Protein AF-A0A967GYP2-F1 (afdb_monomer_lite)

Radius of gyration: 12.52 Å; chains: 1; bounding box: 31×23×31 Å

Foldseek 3Di:
DDKDFAQDQDKWKKFWFDPPCLVVQLVQLVVCPPCNQVVLSGHPDPGTPDMDRTDGHRDMDDDDDDDDPDFDWIKMATSDNPGRVPGIDTDGDD

pLDDT: mean 95.45, std 4.75, range [68.94, 98.75]

Sequence (94 aa):
MLTNNDPDGLMHNLAVVKPGTRQEVITAALQLGPTAIEQNFVPDIPAVLAATPQVAPGRRFTLYLTAPTQPGDYPYVCTYPGHGQVMFGTLKVR

Structure (mmCIF, N/CA/C/O backbone):
data_AF-A0A967GYP2-F1
#
_entry.id   AF-A0A967GYP2-F1
#
loop_
_atom_site.group_PDB
_atom_site.id
_atom_site.type_symbol
_atom_site.label_atom_id
_atom_site.label_alt_id
_atom_site.label_comp_id
_atom_site.label_asym_id
_atom_site.label_entity_id
_atom_site.label_seq_id
_atom_site.pdbx_PDB_ins_code
_atom_site.Cartn_x
_atom_site.Cartn_y
_atom_site.Cartn_z
_atom_site.occupancy
_atom_site.B_iso_or_equiv
_atom_site.auth_seq_id
_atom_site.auth_comp_id
_atom_site.auth_asym_id
_atom_site.auth_atom_id
_atom_site.pdbx_PDB_model_num
ATOM 1 N N . MET A 1 1 ? -13.543 1.875 -3.102 1.00 86.19 1 MET A N 1
ATOM 2 C CA . MET A 1 1 ? -12.802 1.840 -4.381 1.00 86.19 1 MET A CA 1
ATOM 3 C C . MET A 1 1 ? -11.629 2.798 -4.282 1.00 86.19 1 MET A C 1
ATOM 5 O O . MET A 1 1 ? -11.829 3.911 -3.812 1.00 86.19 1 MET A O 1
ATOM 9 N N . LEU A 1 2 ? -10.438 2.368 -4.693 1.00 88.81 2 LEU A N 1
ATOM 10 C CA . LEU A 1 2 ? -9.230 3.198 -4.765 1.00 88.81 2 LEU A CA 1
ATOM 11 C C . LEU A 1 2 ? -8.626 3.039 -6.163 1.00 88.81 2 LEU A C 1
ATOM 13 O O . LEU A 1 2 ? -8.500 1.914 -6.643 1.00 88.81 2 LEU A O 1
ATOM 17 N N . THR A 1 3 ? -8.269 4.140 -6.819 1.00 91.94 3 THR A N 1
ATOM 18 C CA . THR A 1 3 ? -7.614 4.099 -8.134 1.00 91.94 3 THR A CA 1
ATOM 19 C C . THR A 1 3 ? -6.137 4.411 -7.960 1.00 91.94 3 THR A C 1
ATOM 21 O O . THR A 1 3 ? -5.793 5.500 -7.511 1.00 91.94 3 THR A O 1
ATOM 24 N N . ASN A 1 4 ? -5.287 3.460 -8.336 1.00 89.25 4 ASN A N 1
ATOM 25 C CA . ASN A 1 4 ? -3.858 3.666 -8.508 1.00 89.25 4 ASN A CA 1
ATOM 26 C C . ASN A 1 4 ? -3.618 4.093 -9.965 1.00 89.25 4 ASN A C 1
ATOM 28 O O . ASN A 1 4 ? -3.977 3.355 -10.884 1.00 89.25 4 ASN A O 1
ATOM 32 N N . ASN A 1 5 ? -3.128 5.309 -10.182 1.00 89.25 5 ASN A N 1
ATOM 33 C CA . ASN A 1 5 ? -2.984 5.918 -11.502 1.00 89.25 5 ASN A CA 1
ATOM 34 C C . ASN A 1 5 ? -1.667 6.679 -11.538 1.00 89.25 5 ASN A C 1
ATOM 36 O O . ASN A 1 5 ? -1.548 7.685 -10.842 1.00 89.25 5 ASN A O 1
ATOM 40 N N . ASP A 1 6 ? -0.745 6.218 -12.377 1.00 87.56 6 ASP A N 1
ATOM 41 C CA . ASP A 1 6 ? 0.611 6.753 -12.471 1.00 87.56 6 ASP A CA 1
ATOM 42 C C . ASP A 1 6 ? 0.782 7.549 -13.763 1.00 87.56 6 ASP A C 1
ATOM 44 O O . ASP A 1 6 ? 1.224 7.003 -14.775 1.00 87.56 6 ASP A O 1
ATOM 48 N N . PRO A 1 7 ? 0.406 8.838 -13.790 1.00 82.38 7 PRO A N 1
ATOM 49 C CA . PRO A 1 7 ? 0.555 9.655 -14.989 1.00 82.38 7 PRO A CA 1
ATOM 50 C C . PRO A 1 7 ? 2.025 9.961 -15.333 1.00 82.38 7 PRO A C 1
ATOM 52 O O . PRO A 1 7 ? 2.325 10.162 -16.507 1.00 82.38 7 PRO A O 1
ATOM 55 N N . ASP A 1 8 ? 2.938 9.934 -14.351 1.00 68.94 8 ASP A N 1
ATOM 56 C CA . ASP A 1 8 ? 4.224 10.649 -14.424 1.00 68.94 8 ASP A CA 1
ATOM 57 C C . ASP A 1 8 ? 5.481 9.756 -14.332 1.00 68.94 8 ASP A C 1
ATOM 59 O O . ASP A 1 8 ? 6.379 9.982 -13.525 1.00 68.94 8 ASP A O 1
ATOM 63 N N . GLY A 1 9 ? 5.602 8.748 -15.198 1.00 75.56 9 GLY A N 1
ATOM 64 C CA . GLY A 1 9 ? 6.907 8.121 -15.494 1.00 75.56 9 GLY A CA 1
ATOM 65 C C . GLY A 1 9 ? 7.503 7.186 -14.429 1.00 75.56 9 GLY A C 1
ATOM 66 O O . GLY A 1 9 ? 8.508 6.534 -14.708 1.00 75.56 9 GLY A O 1
ATOM 67 N N . LEU A 1 10 ? 6.891 7.066 -13.251 1.00 85.12 10 LEU A N 1
ATOM 68 C CA . LEU A 1 10 ? 7.298 6.151 -12.180 1.00 85.12 10 LEU A CA 1
ATOM 69 C C . LEU A 1 10 ? 6.325 4.969 -12.035 1.00 85.12 10 LEU A C 1
ATOM 71 O O . LEU A 1 10 ? 5.214 4.993 -12.558 1.00 85.12 10 LEU A O 1
ATOM 75 N N . MET A 1 11 ? 6.776 3.915 -11.348 1.00 91.06 11 MET A N 1
ATOM 76 C CA . MET A 1 11 ? 5.997 2.701 -11.082 1.00 91.06 11 MET A CA 1
ATOM 77 C C . MET A 1 11 ? 5.488 2.728 -9.640 1.00 91.06 11 MET A C 1
ATOM 79 O O . MET A 1 11 ? 6.298 2.814 -8.710 1.00 91.06 11 MET A O 1
ATOM 83 N N . HIS A 1 12 ? 4.183 2.583 -9.426 1.00 95.94 12 HIS A N 1
ATOM 84 C CA . HIS A 1 12 ? 3.616 2.581 -8.082 1.00 95.94 12 HIS A CA 1
ATOM 85 C C . HIS A 1 12 ? 2.672 1.409 -7.858 1.00 95.94 12 HIS A C 1
ATOM 87 O O . HIS A 1 12 ? 1.984 0.915 -8.746 1.00 95.94 12 HIS A O 1
ATOM 93 N N . ASN A 1 13 ? 2.623 0.956 -6.616 1.00 97.25 13 ASN A N 1
ATOM 94 C CA . ASN A 1 13 ? 1.547 0.110 -6.137 1.00 97.25 13 ASN A CA 1
ATOM 95 C C . ASN A 1 13 ? 0.764 0.877 -5.060 1.00 97.25 13 ASN A C 1
ATOM 97 O O . ASN A 1 13 ? 1.096 2.001 -4.675 1.00 97.25 13 ASN A O 1
ATOM 101 N N . LEU A 1 14 ? -0.293 0.248 -4.570 1.00 98.00 14 LEU A N 1
ATOM 102 C CA . LEU A 1 14 ? -1.090 0.747 -3.462 1.00 98.00 14 LEU A CA 1
ATOM 103 C C . LEU A 1 14 ? -1.521 -0.454 -2.642 1.00 98.00 14 LEU A C 1
ATOM 105 O O . LEU A 1 14 ? -2.248 -1.300 -3.161 1.00 98.00 14 LEU A O 1
ATOM 109 N N . ALA A 1 15 ? -1.105 -0.502 -1.382 1.00 98.50 15 ALA A N 1
ATOM 110 C CA . ALA A 1 15 ? -1.545 -1.475 -0.394 1.00 98.50 15 ALA A CA 1
ATOM 111 C C . ALA A 1 15 ? -2.361 -0.771 0.696 1.00 98.50 15 ALA A C 1
ATOM 113 O O . ALA A 1 15 ? -1.896 0.207 1.277 1.00 98.50 15 ALA A O 1
ATOM 114 N N . VAL A 1 16 ? -3.566 -1.262 0.980 1.00 98.50 16 VAL A N 1
ATOM 115 C CA . VAL A 1 16 ? -4.363 -0.896 2.159 1.00 98.50 16 VAL A CA 1
ATOM 116 C C . VAL A 1 16 ? -3.955 -1.822 3.297 1.00 98.50 16 VAL A C 1
ATOM 118 O O . VAL A 1 16 ? -3.945 -3.042 3.127 1.00 98.50 16 VAL A O 1
ATOM 121 N N . VAL A 1 17 ? -3.616 -1.259 4.453 1.00 98.62 17 VAL A N 1
ATOM 122 C CA . VAL A 1 17 ? -3.022 -1.997 5.574 1.00 98.62 17 VAL A CA 1
ATOM 123 C C . VAL A 1 17 ? -3.784 -1.759 6.876 1.00 98.62 17 VAL A C 1
ATOM 125 O O . VAL A 1 17 ? -4.586 -0.828 6.991 1.00 98.62 17 VAL A O 1
ATOM 128 N N . LYS A 1 18 ? -3.549 -2.622 7.866 1.00 98.38 18 LYS A N 1
ATOM 129 C CA . LYS A 1 18 ? -4.141 -2.498 9.203 1.00 98.38 18 LYS A CA 1
ATOM 130 C C . LYS A 1 18 ? -3.702 -1.199 9.912 1.00 98.38 18 LYS A C 1
ATOM 132 O O . LYS A 1 18 ? -2.627 -0.659 9.633 1.00 98.38 18 LYS A O 1
ATOM 137 N N . PRO A 1 19 ? -4.511 -0.677 10.853 1.00 98.38 19 PRO A N 1
ATOM 138 C CA . PRO A 1 19 ? -4.131 0.488 11.644 1.00 98.38 19 PRO A CA 1
ATOM 139 C C . PRO A 1 19 ? -2.811 0.252 12.388 1.00 98.38 19 PRO A C 1
ATOM 141 O O . PRO A 1 19 ? -2.601 -0.805 12.975 1.00 98.38 19 PRO A O 1
ATOM 144 N N . GLY A 1 20 ? -1.913 1.239 12.354 1.00 97.94 20 GLY A N 1
ATOM 145 C CA . GLY A 1 20 ? -0.617 1.182 13.043 1.00 97.94 20 GLY A CA 1
ATOM 146 C C . GLY A 1 20 ? 0.473 0.334 12.370 1.00 97.94 20 GLY A C 1
ATOM 147 O O . GLY A 1 20 ? 1.625 0.427 12.779 1.00 9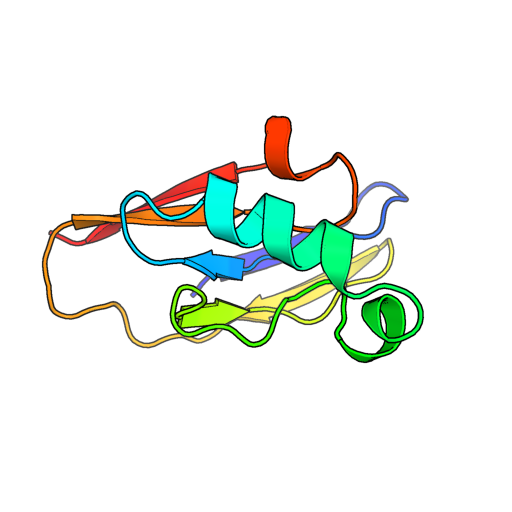7.94 20 GLY A O 1
ATOM 148 N N . THR A 1 21 ? 0.176 -0.424 11.308 1.00 98.56 21 THR A N 1
ATOM 149 C CA . THR A 1 21 ? 1.136 -1.384 10.719 1.00 98.56 21 THR A CA 1
ATOM 150 C C . THR A 1 21 ? 1.859 -0.871 9.470 1.00 98.56 21 THR A C 1
ATOM 152 O O . THR A 1 21 ? 2.578 -1.621 8.815 1.00 98.56 21 THR A O 1
ATOM 155 N N . ARG A 1 22 ? 1.713 0.412 9.101 1.00 98.56 22 ARG A N 1
ATOM 156 C CA . ARG A 1 22 ? 2.325 0.962 7.872 1.00 98.56 22 ARG A CA 1
ATOM 157 C C . ARG A 1 22 ? 3.835 0.715 7.812 1.00 98.56 22 ARG A C 1
ATOM 159 O O . ARG A 1 22 ? 4.341 0.288 6.781 1.00 98.56 22 ARG A O 1
ATOM 166 N N . GLN A 1 23 ? 4.552 0.994 8.901 1.00 98.38 23 GLN A N 1
ATOM 167 C CA . GLN A 1 23 ? 6.009 0.850 8.917 1.00 98.38 23 GLN A CA 1
ATOM 168 C C . GLN A 1 23 ? 6.446 -0.619 8.862 1.00 98.38 23 GLN A C 1
ATOM 170 O O . GLN A 1 23 ? 7.422 -0.925 8.187 1.00 98.38 23 GLN A O 1
ATOM 175 N N . GLU A 1 24 ? 5.705 -1.520 9.512 1.00 98.56 24 GLU A N 1
ATOM 176 C CA . GLU A 1 24 ? 5.909 -2.971 9.412 1.00 98.56 24 GLU A CA 1
ATOM 177 C C . GLU A 1 24 ? 5.806 -3.434 7.954 1.00 98.56 24 GLU A C 1
ATOM 179 O O . GLU A 1 24 ? 6.716 -4.091 7.455 1.00 98.56 24 GLU A O 1
ATOM 184 N N . VAL A 1 25 ? 4.756 -3.011 7.241 1.00 98.75 25 VAL A N 1
ATOM 185 C CA . VAL A 1 25 ? 4.540 -3.370 5.831 1.00 98.75 25 VAL A CA 1
ATOM 186 C C . VAL A 1 25 ? 5.639 -2.805 4.927 1.00 98.75 25 VAL A C 1
ATOM 188 O O . VAL A 1 25 ? 6.130 -3.520 4.058 1.00 98.75 25 VAL A O 1
ATOM 191 N N . ILE A 1 26 ? 6.077 -1.557 5.136 1.00 98.50 26 ILE A N 1
ATOM 192 C CA . ILE A 1 26 ? 7.198 -0.977 4.374 1.00 98.50 26 ILE A CA 1
ATOM 193 C C . ILE A 1 26 ? 8.484 -1.780 4.610 1.00 98.50 26 ILE A C 1
ATOM 195 O O . ILE A 1 26 ? 9.187 -2.107 3.658 1.00 98.50 26 ILE A O 1
ATOM 199 N N . THR A 1 27 ? 8.793 -2.113 5.865 1.00 98.31 27 THR A N 1
ATOM 200 C CA . THR A 1 27 ? 9.991 -2.891 6.204 1.00 98.31 27 THR A CA 1
ATOM 201 C C . THR A 1 27 ? 9.933 -4.294 5.598 1.00 98.31 27 THR A C 1
ATOM 203 O O . THR A 1 27 ? 10.919 -4.738 5.016 1.00 98.31 27 THR A O 1
ATOM 206 N N . ALA A 1 28 ? 8.782 -4.968 5.667 1.00 98.44 28 ALA A N 1
ATOM 207 C CA . ALA A 1 28 ? 8.592 -6.289 5.073 1.00 98.44 28 ALA A CA 1
ATOM 208 C C . ALA A 1 28 ? 8.724 -6.260 3.540 1.00 98.44 28 ALA A C 1
ATOM 210 O O . ALA A 1 28 ? 9.336 -7.153 2.960 1.00 98.44 28 ALA A O 1
ATOM 211 N N . ALA A 1 29 ? 8.229 -5.208 2.877 1.00 98.31 29 ALA A N 1
ATOM 212 C CA . ALA A 1 29 ? 8.379 -5.035 1.431 1.00 98.31 29 ALA A CA 1
ATOM 213 C C . ALA A 1 29 ? 9.853 -4.938 0.997 1.00 98.31 29 ALA A C 1
ATOM 215 O O . ALA A 1 29 ? 10.241 -5.503 -0.024 1.00 98.31 29 ALA A O 1
ATOM 216 N N . LEU A 1 30 ? 10.697 -4.274 1.797 1.00 97.06 30 LEU A N 1
ATOM 217 C CA . LEU A 1 30 ? 12.143 -4.190 1.549 1.00 97.06 30 LEU A CA 1
ATOM 218 C C . LEU A 1 30 ? 12.862 -5.538 1.730 1.00 97.06 30 LEU A C 1
ATOM 220 O O . LEU A 1 30 ? 13.957 -5.721 1.205 1.00 97.06 30 LEU A O 1
ATOM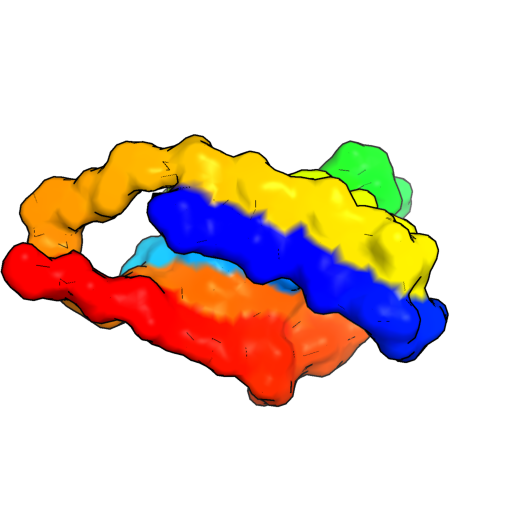 224 N N . GLN A 1 31 ? 12.257 -6.478 2.459 1.00 97.69 31 GLN A N 1
ATOM 225 C CA . GLN A 1 31 ? 12.823 -7.794 2.761 1.00 97.69 31 GLN A CA 1
ATOM 226 C C . GLN A 1 31 ? 12.411 -8.885 1.761 1.00 97.69 31 GLN A C 1
ATOM 228 O O . GLN A 1 31 ? 12.902 -10.005 1.870 1.00 97.69 31 GLN A O 1
ATOM 233 N N . LEU A 1 32 ? 11.568 -8.574 0.766 1.00 97.31 32 LEU A N 1
ATOM 234 C CA . LEU A 1 32 ? 11.131 -9.543 -0.254 1.00 97.31 32 LEU A CA 1
ATOM 235 C C . LEU A 1 32 ? 12.297 -10.081 -1.102 1.00 97.31 32 LEU A C 1
ATOM 237 O O . LEU A 1 32 ? 12.239 -11.194 -1.616 1.00 97.31 32 LEU A O 1
ATOM 241 N N . GLY A 1 33 ? 13.378 -9.309 -1.244 1.00 95.00 33 GLY A N 1
ATOM 242 C CA . GLY A 1 33 ? 14.569 -9.758 -1.961 1.00 95.00 33 GLY A CA 1
ATOM 243 C C . GLY A 1 33 ? 14.268 -10.113 -3.430 1.00 95.00 33 GLY A C 1
ATOM 244 O O . GLY A 1 33 ? 13.581 -9.344 -4.106 1.00 95.00 33 GLY A O 1
ATOM 245 N N . PRO A 1 34 ? 14.774 -11.246 -3.956 1.00 95.88 34 PRO A N 1
ATOM 246 C CA . PRO A 1 34 ? 14.637 -11.600 -5.373 1.00 95.88 34 PRO A CA 1
ATOM 247 C C . PRO A 1 34 ? 13.193 -11.736 -5.880 1.00 95.88 34 PRO A C 1
ATOM 249 O O . PRO A 1 34 ? 12.954 -11.532 -7.066 1.00 95.88 34 PRO A O 1
ATOM 252 N N . THR A 1 35 ? 12.227 -12.043 -5.008 1.00 95.44 35 THR A N 1
ATOM 253 C CA . THR A 1 35 ? 10.817 -12.246 -5.391 1.00 95.44 35 THR A CA 1
ATOM 254 C C . THR A 1 35 ? 10.015 -10.946 -5.449 1.00 95.44 35 THR A C 1
ATOM 256 O O . THR A 1 35 ? 8.845 -10.959 -5.831 1.00 95.44 35 THR A O 1
ATOM 259 N N . ALA A 1 36 ? 10.620 -9.804 -5.098 1.00 96.88 36 ALA A N 1
ATOM 260 C CA . ALA A 1 36 ? 9.912 -8.535 -4.956 1.00 96.88 36 ALA A CA 1
ATOM 261 C C . ALA A 1 36 ? 9.152 -8.120 -6.226 1.00 96.88 36 ALA A C 1
ATOM 263 O O . ALA A 1 36 ? 8.017 -7.659 -6.131 1.00 96.88 36 ALA A O 1
ATOM 264 N N . ILE A 1 37 ? 9.741 -8.320 -7.410 1.00 95.19 37 ILE A N 1
ATOM 265 C CA . ILE A 1 37 ? 9.111 -7.960 -8.691 1.00 95.19 37 ILE A CA 1
ATOM 266 C C . ILE A 1 37 ? 7.862 -8.814 -8.943 1.00 95.19 37 ILE A C 1
ATOM 268 O O . ILE A 1 37 ? 6.801 -8.272 -9.246 1.00 95.19 37 ILE A O 1
ATOM 272 N N . GLU A 1 38 ? 7.962 -10.133 -8.761 1.00 96.62 38 GLU A N 1
ATOM 273 C CA . GLU A 1 38 ? 6.841 -11.072 -8.934 1.00 96.62 38 GLU A CA 1
ATOM 274 C C . GLU A 1 38 ? 5.704 -10.779 -7.946 1.00 96.62 38 GLU A C 1
ATOM 276 O O . GLU A 1 38 ? 4.523 -10.877 -8.281 1.00 96.62 38 GLU A O 1
ATOM 281 N N . GLN A 1 39 ? 6.058 -10.332 -6.741 1.00 97.69 39 GLN A N 1
ATOM 282 C CA . GLN A 1 39 ? 5.117 -9.934 -5.696 1.00 97.69 39 GLN A CA 1
ATOM 283 C C . GLN A 1 39 ? 4.638 -8.484 -5.823 1.00 97.69 39 GLN A C 1
ATOM 285 O O . GLN A 1 39 ? 3.936 -7.994 -4.940 1.00 97.69 39 GLN A O 1
ATOM 290 N N . ASN A 1 40 ? 4.985 -7.771 -6.901 1.00 97.75 40 ASN A N 1
ATOM 291 C CA . ASN A 1 40 ? 4.621 -6.365 -7.099 1.00 97.75 40 ASN A CA 1
ATOM 292 C C . ASN A 1 40 ? 5.067 -5.450 -5.943 1.00 97.75 40 ASN A C 1
ATOM 294 O O . ASN A 1 40 ? 4.431 -4.431 -5.678 1.00 97.75 40 ASN A O 1
ATOM 298 N N . PHE A 1 41 ? 6.135 -5.823 -5.235 1.00 97.88 41 PHE A N 1
ATOM 299 C CA . PHE A 1 41 ? 6.627 -5.196 -4.007 1.00 97.88 41 PHE A CA 1
ATOM 300 C C . PHE A 1 41 ? 5.619 -5.199 -2.845 1.00 97.88 41 PHE A C 1
ATOM 302 O O . PHE A 1 41 ? 5.777 -4.435 -1.894 1.00 97.88 41 PHE A O 1
ATOM 309 N N . VAL A 1 42 ? 4.583 -6.039 -2.889 1.00 98.38 42 VAL A N 1
ATOM 310 C CA . VAL A 1 42 ? 3.597 -6.197 -1.813 1.00 98.38 42 VAL A CA 1
ATOM 311 C C . VAL A 1 42 ? 3.970 -7.429 -0.977 1.00 98.38 42 VAL A C 1
ATOM 313 O O . VAL A 1 42 ? 3.946 -8.539 -1.505 1.00 98.38 42 VAL A O 1
ATOM 316 N N . PRO A 1 43 ? 4.321 -7.277 0.314 1.00 98.31 43 PRO A N 1
ATOM 317 C CA . PRO A 1 43 ? 4.650 -8.418 1.159 1.00 98.31 43 PRO A CA 1
ATOM 318 C C . PRO A 1 43 ? 3.392 -9.217 1.511 1.00 98.31 43 PRO A C 1
ATOM 320 O O . PRO A 1 43 ? 2.353 -8.641 1.838 1.00 98.31 43 PRO A O 1
ATOM 323 N N . ASP A 1 44 ? 3.506 -10.543 1.498 1.00 97.44 44 ASP A N 1
ATOM 324 C CA . ASP A 1 44 ? 2.433 -11.445 1.921 1.00 97.44 44 ASP A CA 1
ATOM 325 C C . ASP A 1 44 ? 2.451 -11.614 3.446 1.00 97.44 44 ASP A C 1
ATOM 327 O O . ASP A 1 44 ? 3.059 -12.535 3.993 1.00 97.44 44 ASP A O 1
ATOM 331 N N . ILE A 1 45 ? 1.855 -10.648 4.149 1.00 98.38 45 ILE A N 1
ATOM 332 C CA . ILE A 1 45 ? 1.744 -10.647 5.611 1.00 98.38 45 ILE A CA 1
ATOM 333 C C . ILE A 1 45 ? 0.334 -10.242 6.060 1.00 98.38 45 ILE A C 1
ATOM 335 O O . ILE A 1 45 ? -0.319 -9.439 5.388 1.00 98.38 45 ILE A O 1
ATOM 339 N N . PRO A 1 46 ? -0.129 -10.682 7.249 1.00 98.38 46 PRO A N 1
ATOM 340 C CA . PRO A 1 46 ? -1.484 -10.393 7.732 1.00 98.38 46 PRO A CA 1
ATOM 341 C C . PRO A 1 46 ? -1.819 -8.906 7.900 1.00 98.38 46 PRO A C 1
ATOM 343 O O . PRO A 1 46 ? -2.980 -8.564 8.135 1.00 98.38 46 PRO A O 1
ATOM 346 N N . ALA A 1 47 ? -0.819 -8.025 7.886 1.00 98.44 47 ALA A N 1
ATOM 347 C CA . ALA A 1 47 ? -0.990 -6.581 7.968 1.00 98.44 47 ALA A CA 1
ATOM 348 C C . ALA A 1 47 ? -1.533 -5.957 6.669 1.00 98.44 47 ALA A C 1
ATOM 350 O O . ALA A 1 47 ? -2.120 -4.876 6.732 1.00 98.44 47 ALA A O 1
ATOM 351 N N . VAL A 1 48 ? -1.371 -6.617 5.517 1.00 98.50 48 VAL A N 1
ATOM 352 C CA . VAL A 1 48 ? -1.908 -6.166 4.225 1.00 98.50 48 VAL A CA 1
ATOM 353 C C . VAL A 1 48 ? -3.341 -6.674 4.071 1.00 98.50 48 VAL A C 1
ATOM 355 O O . VAL A 1 48 ? -3.603 -7.867 4.168 1.00 98.50 48 VAL A O 1
ATOM 358 N N . LEU A 1 49 ? -4.287 -5.760 3.853 1.00 98.00 49 LEU A N 1
ATOM 359 C CA . LEU A 1 49 ? -5.712 -6.082 3.710 1.00 98.00 49 LEU A CA 1
ATOM 360 C C . LEU A 1 49 ? -6.120 -6.253 2.246 1.00 98.00 49 LEU A C 1
ATOM 362 O O . LEU A 1 49 ? -6.964 -7.083 1.925 1.00 98.00 49 LEU A O 1
ATOM 366 N N . ALA A 1 50 ? -5.550 -5.430 1.369 1.00 98.06 50 ALA A N 1
ATOM 367 C CA . ALA A 1 50 ? -5.771 -5.467 -0.068 1.00 98.06 50 ALA A CA 1
ATOM 368 C C . ALA A 1 50 ? -4.661 -4.679 -0.766 1.00 98.06 50 ALA A C 1
ATOM 370 O O . ALA A 1 50 ? -4.129 -3.728 -0.192 1.00 98.06 50 ALA A O 1
ATOM 371 N N . ALA A 1 51 ? -4.343 -5.017 -2.012 1.00 98.31 51 ALA A N 1
ATOM 372 C CA . ALA A 1 51 ? -3.373 -4.261 -2.788 1.00 98.31 51 ALA A CA 1
ATOM 373 C C . ALA A 1 51 ? -3.691 -4.262 -4.282 1.00 98.31 51 ALA A C 1
ATOM 375 O O . ALA A 1 51 ? -4.398 -5.128 -4.795 1.00 98.31 51 ALA A O 1
ATOM 376 N N . THR A 1 52 ? -3.152 -3.268 -4.975 1.00 98.06 52 THR A N 1
ATOM 377 C CA . THR A 1 52 ? -3.030 -3.271 -6.435 1.00 98.06 52 THR A CA 1
ATOM 378 C C . THR A 1 52 ? -1.725 -3.951 -6.846 1.00 98.06 52 THR A C 1
ATOM 380 O O . THR A 1 52 ? -0.768 -3.930 -6.065 1.00 98.06 52 THR A O 1
ATOM 383 N N . PRO A 1 53 ? -1.643 -4.516 -8.066 1.00 96.62 53 PRO A N 1
ATOM 384 C CA . PRO A 1 53 ? -0.345 -4.779 -8.672 1.00 96.62 53 PRO A CA 1
ATOM 385 C C . PRO A 1 53 ? 0.429 -3.465 -8.845 1.00 96.62 53 PRO A C 1
ATOM 387 O O . PRO A 1 53 ? -0.150 -2.374 -8.811 1.00 96.62 53 PRO A O 1
ATOM 390 N N . GLN A 1 54 ? 1.734 -3.571 -9.078 1.00 95.88 54 GLN A N 1
ATOM 391 C CA . GLN A 1 54 ? 2.517 -2.424 -9.498 1.00 95.88 54 GLN A CA 1
ATOM 392 C C . GLN A 1 54 ? 2.039 -2.013 -10.891 1.00 95.88 54 GLN A C 1
ATOM 394 O O . GLN A 1 54 ? 2.008 -2.823 -11.819 1.00 95.88 54 GLN A O 1
ATOM 399 N N . VAL A 1 55 ? 1.623 -0.761 -11.035 1.00 94.81 55 VAL A N 1
ATOM 400 C CA . VAL A 1 55 ? 1.214 -0.200 -12.320 1.00 94.81 55 VAL A CA 1
ATOM 401 C C . VAL A 1 55 ? 2.382 0.518 -12.970 1.00 94.81 55 VAL A C 1
ATOM 403 O O . VAL A 1 55 ? 3.224 1.125 -12.314 1.00 94.81 55 VAL A O 1
ATOM 406 N N . ALA A 1 5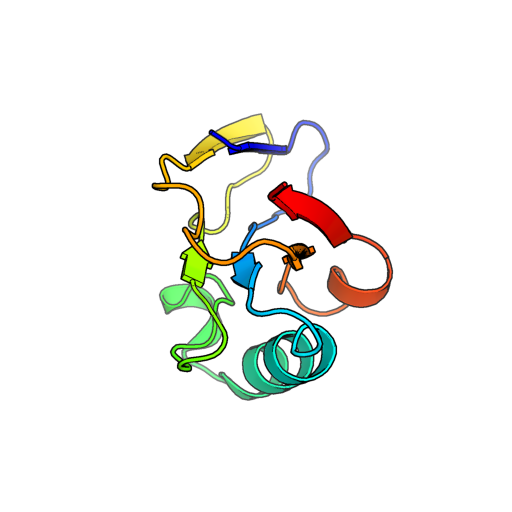6 ? 2.445 0.376 -14.292 1.00 91.12 56 ALA A N 1
ATOM 407 C CA . ALA A 1 56 ? 3.436 1.047 -15.108 1.00 91.12 56 ALA A CA 1
ATOM 408 C C . ALA A 1 56 ? 3.036 2.495 -15.424 1.00 91.12 56 ALA A C 1
ATOM 410 O O . ALA A 1 56 ? 1.843 2.810 -15.399 1.00 91.12 56 ALA A O 1
ATOM 411 N N . PRO A 1 57 ? 3.996 3.355 -15.804 1.00 92.12 57 PRO A N 1
ATOM 412 C CA . PRO A 1 57 ? 3.711 4.711 -16.252 1.00 92.12 57 PRO A CA 1
ATOM 413 C C . PRO A 1 57 ? 2.608 4.775 -17.312 1.00 92.12 57 PRO A C 1
ATOM 415 O O . PRO A 1 57 ? 2.558 3.972 -18.247 1.00 92.12 57 PRO A O 1
ATOM 418 N N . GLY A 1 58 ? 1.701 5.736 -17.163 1.00 91.12 58 GLY A N 1
ATOM 419 C CA . GLY A 1 58 ? 0.530 5.925 -18.019 1.00 91.12 58 GLY A CA 1
ATOM 420 C C . GLY A 1 58 ? -0.556 4.858 -17.847 1.00 91.12 58 GLY A C 1
ATOM 421 O O . GLY A 1 58 ? -1.554 4.871 -18.576 1.00 91.12 58 GLY A O 1
ATOM 422 N N . ARG A 1 59 ? -0.392 3.914 -16.912 1.00 92.25 59 ARG A N 1
ATOM 423 C CA . ARG A 1 59 ? -1.376 2.869 -16.613 1.00 92.25 59 ARG A CA 1
ATOM 424 C C . ARG A 1 59 ? -2.109 3.178 -15.316 1.00 92.25 59 ARG A C 1
ATOM 426 O O . ARG A 1 59 ? -1.677 3.959 -14.473 1.00 92.25 59 ARG A O 1
ATOM 433 N N . ARG A 1 60 ? -3.265 2.535 -15.182 1.00 94.50 60 ARG A N 1
ATOM 434 C CA . ARG A 1 60 ? -4.097 2.611 -13.988 1.00 94.50 60 ARG A CA 1
ATOM 435 C C . ARG A 1 60 ? -4.621 1.242 -13.607 1.00 94.50 60 ARG A C 1
ATOM 437 O O . ARG A 1 60 ? -4.842 0.396 -14.474 1.00 94.50 60 ARG A O 1
ATOM 444 N N . PHE A 1 61 ? -4.897 1.080 -12.324 1.00 95.88 61 PHE A N 1
ATOM 445 C CA . PHE A 1 61 ? -5.602 -0.061 -11.774 1.00 95.88 61 PHE A CA 1
ATOM 446 C C . PHE A 1 61 ? -6.587 0.415 -10.707 1.00 95.88 61 PHE A C 1
ATOM 448 O O . PHE A 1 61 ? -6.279 1.291 -9.899 1.00 95.88 61 PHE A O 1
ATOM 455 N N . THR A 1 62 ? -7.781 -0.171 -10.690 1.00 96.56 62 THR A N 1
ATOM 456 C CA . THR A 1 62 ? -8.801 0.136 -9.685 1.00 96.56 62 THR A CA 1
ATOM 457 C C . THR A 1 62 ? -8.934 -1.030 -8.718 1.00 96.56 62 THR A C 1
ATOM 459 O O . THR A 1 62 ? -9.348 -2.122 -9.099 1.00 96.56 62 THR A O 1
ATOM 462 N N . LEU A 1 63 ? -8.606 -0.779 -7.451 1.00 96.50 63 LEU A N 1
ATOM 463 C CA . LEU A 1 63 ? -8.825 -1.712 -6.357 1.00 96.50 63 LEU A CA 1
ATOM 464 C C . LEU A 1 63 ? -10.272 -1.625 -5.872 1.00 96.50 63 LEU A C 1
ATOM 466 O O . LEU A 1 63 ? -10.722 -0.595 -5.346 1.00 96.50 63 LEU A O 1
ATOM 470 N N . TYR A 1 64 ? -10.976 -2.743 -5.993 1.00 95.38 64 TYR A N 1
ATOM 471 C CA . TYR A 1 64 ? -12.252 -2.969 -5.333 1.00 95.38 64 TYR A CA 1
ATOM 472 C C . TYR A 1 64 ? -11.990 -3.745 -4.046 1.00 95.38 64 TYR A C 1
ATOM 474 O O . TYR A 1 64 ? -11.490 -4.864 -4.080 1.00 95.38 64 TYR A O 1
ATOM 482 N N . LEU A 1 65 ? -12.307 -3.126 -2.912 1.00 93.12 65 LEU A N 1
ATOM 483 C CA . LEU A 1 65 ? -12.242 -3.751 -1.598 1.00 93.12 65 LEU A CA 1
ATOM 484 C C . LEU A 1 65 ? -13.551 -3.504 -0.858 1.00 93.12 65 LEU A C 1
ATOM 486 O O . LEU A 1 65 ? -14.139 -2.422 -0.975 1.00 93.12 65 LEU A O 1
ATOM 490 N N . THR A 1 66 ? -13.966 -4.487 -0.069 1.00 94.50 66 THR A N 1
ATOM 491 C CA . THR A 1 66 ? -14.964 -4.276 0.977 1.00 94.50 66 THR A CA 1
ATOM 492 C C . THR A 1 66 ? -14.305 -3.464 2.083 1.00 94.50 66 THR A C 1
ATOM 494 O O . THR A 1 66 ? -13.216 -3.812 2.542 1.00 94.50 66 THR A O 1
ATOM 497 N N . ALA A 1 67 ? -14.930 -2.357 2.484 1.00 92.19 67 ALA A N 1
ATOM 498 C CA . ALA A 1 67 ? -14.412 -1.563 3.590 1.00 92.19 67 ALA A CA 1
ATOM 499 C C . ALA A 1 67 ? -14.357 -2.423 4.868 1.00 92.19 67 ALA A C 1
ATOM 501 O O . ALA A 1 67 ? -15.287 -3.202 5.104 1.00 92.19 67 ALA A O 1
ATOM 502 N N . PRO A 1 68 ? -13.300 -2.298 5.692 1.00 93.94 68 PRO A N 1
ATOM 503 C CA . PRO A 1 68 ? -13.269 -2.928 7.005 1.00 93.94 68 PRO A CA 1
ATOM 504 C C . PRO A 1 68 ? -14.523 -2.582 7.814 1.00 93.94 68 PRO A C 1
ATOM 506 O O . PRO A 1 68 ? -15.019 -1.463 7.742 1.00 93.94 68 PRO A O 1
ATOM 509 N N . THR A 1 69 ? -15.034 -3.534 8.592 1.00 95.19 69 THR A N 1
ATOM 510 C CA . THR A 1 69 ? -16.223 -3.320 9.436 1.00 95.19 69 THR A CA 1
ATOM 511 C C . THR A 1 69 ? -15.892 -2.624 10.751 1.00 95.19 69 THR A C 1
ATOM 513 O O . THR A 1 69 ? -16.752 -1.980 11.342 1.00 95.19 69 THR A O 1
ATOM 516 N N . GLN A 1 70 ? -14.649 -2.748 11.218 1.00 97.00 70 GLN A N 1
ATOM 517 C CA . GLN A 1 70 ? -14.175 -2.075 12.417 1.00 97.00 70 GLN A CA 1
ATOM 518 C C . GLN A 1 70 ? -13.821 -0.616 12.085 1.00 97.00 70 GLN A C 1
ATOM 520 O O . GLN A 1 70 ? -12.935 -0.399 11.248 1.00 97.00 70 GLN A O 1
ATOM 525 N N . PRO A 1 71 ? -14.441 0.377 12.752 1.00 97.50 71 PRO A N 1
ATOM 526 C CA . PRO A 1 71 ? -14.058 1.776 12.609 1.00 97.50 71 PRO A CA 1
ATOM 527 C C . PRO A 1 71 ? -12.584 1.993 12.947 1.00 97.50 71 PRO A C 1
ATOM 529 O O . PRO A 1 71 ? -12.050 1.396 13.885 1.00 97.50 71 PRO A O 1
ATOM 532 N N . GLY A 1 72 ? -11.922 2.858 12.187 1.00 97.56 72 GLY A N 1
ATOM 533 C CA . GLY A 1 72 ? -10.503 3.120 12.365 1.00 97.56 72 GLY A CA 1
ATOM 534 C C . GLY A 1 72 ? -9.860 3.844 11.192 1.00 97.56 72 GLY A C 1
ATOM 535 O O . GLY A 1 72 ? -10.466 4.069 10.141 1.00 97.56 72 GLY A O 1
ATOM 536 N N . ASP A 1 73 ? -8.597 4.194 11.399 1.00 98.19 73 ASP A N 1
ATOM 537 C CA . ASP A 1 73 ? -7.749 4.850 10.416 1.00 98.19 73 ASP A CA 1
ATOM 538 C C . ASP A 1 73 ? -6.844 3.788 9.772 1.00 98.19 73 ASP A C 1
ATOM 540 O O . ASP A 1 73 ? -5.863 3.340 10.367 1.00 98.19 73 ASP A O 1
ATOM 544 N N . TYR A 1 74 ? -7.203 3.364 8.560 1.00 98.38 74 TYR A N 1
ATOM 545 C CA . TYR A 1 74 ? -6.504 2.333 7.794 1.00 98.38 74 TYR A CA 1
ATOM 546 C C . TYR A 1 74 ? -5.557 2.998 6.797 1.00 98.38 74 TYR A C 1
ATOM 548 O O . TYR A 1 74 ? -6.026 3.659 5.865 1.00 98.38 74 TYR A O 1
ATOM 556 N N . PRO A 1 75 ? -4.232 2.878 6.956 1.00 98.31 75 PRO A N 1
ATOM 557 C CA . PRO A 1 75 ? -3.314 3.475 6.005 1.00 98.31 75 PRO A CA 1
ATOM 558 C C . PRO A 1 75 ? -3.438 2.802 4.635 1.00 98.31 75 PRO A C 1
ATOM 560 O O . PRO A 1 75 ? -3.625 1.591 4.535 1.00 98.31 75 PRO A O 1
ATOM 563 N N . TYR A 1 76 ? -3.281 3.582 3.574 1.00 98.31 76 TYR A N 1
ATOM 564 C CA . TYR A 1 76 ? -2.886 3.063 2.270 1.00 98.31 76 TYR A CA 1
ATOM 565 C C . TYR A 1 76 ? -1.505 3.613 1.916 1.00 98.31 76 TYR A C 1
ATOM 567 O O . TYR A 1 76 ? -1.186 4.754 2.251 1.00 98.31 76 TYR A O 1
ATOM 575 N N . VAL A 1 77 ? -0.661 2.798 1.292 1.00 98.62 77 VAL A N 1
ATOM 576 C CA . VAL A 1 77 ? 0.763 3.101 1.107 1.00 98.62 77 VAL A CA 1
ATOM 577 C C . VAL A 1 77 ? 1.300 2.474 -0.176 1.00 98.62 77 VAL A C 1
ATOM 579 O O . VAL A 1 77 ? 0.907 1.364 -0.534 1.00 98.62 77 VAL A O 1
ATOM 582 N N . CYS A 1 78 ? 2.203 3.179 -0.857 1.00 98.19 78 CYS A N 1
ATOM 583 C CA . CYS A 1 78 ? 3.047 2.586 -1.890 1.00 98.19 78 CYS A CA 1
ATOM 584 C C . CYS A 1 78 ? 4.237 1.888 -1.221 1.00 98.19 78 CYS A C 1
ATOM 586 O O . CYS A 1 78 ? 4.974 2.508 -0.457 1.00 98.19 78 CYS A O 1
ATOM 588 N N . THR A 1 79 ? 4.433 0.603 -1.490 1.00 98.25 79 THR A N 1
ATOM 589 C CA . THR A 1 79 ? 5.499 -0.214 -0.890 1.00 98.25 79 THR A CA 1
ATOM 590 C C . THR A 1 79 ? 6.703 -0.401 -1.809 1.00 98.25 79 THR A C 1
ATOM 592 O O . THR A 1 79 ? 7.658 -1.077 -1.428 1.00 98.25 79 THR A O 1
ATOM 595 N N . TYR A 1 80 ? 6.704 0.227 -2.992 1.00 96.38 80 TYR A N 1
ATOM 596 C CA . TYR A 1 80 ? 7.904 0.293 -3.824 1.00 96.38 80 TYR A CA 1
ATOM 597 C C . TYR A 1 80 ? 9.060 0.947 -3.039 1.00 96.38 80 TYR A C 1
ATOM 599 O O . TYR A 1 80 ? 8.813 1.925 -2.317 1.00 96.38 80 TYR A O 1
ATOM 607 N N . PRO A 1 81 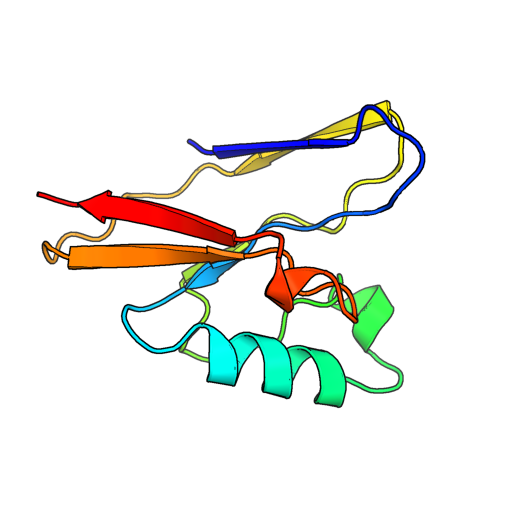? 10.303 0.431 -3.128 1.00 95.75 81 PRO A N 1
ATOM 608 C CA . PRO A 1 81 ? 11.400 0.859 -2.266 1.00 95.75 81 PRO A CA 1
ATOM 609 C C . PRO A 1 81 ? 11.572 2.383 -2.215 1.00 95.75 81 PRO A C 1
ATOM 611 O O . PRO A 1 81 ? 11.699 3.053 -3.235 1.00 95.75 81 PRO A O 1
ATOM 614 N N . GLY A 1 82 ? 11.543 2.938 -1.000 1.00 94.88 82 GLY A N 1
ATOM 615 C CA . GLY A 1 82 ? 11.662 4.378 -0.736 1.00 94.88 82 GLY A CA 1
ATOM 616 C C . GLY A 1 82 ? 10.357 5.181 -0.833 1.00 94.88 82 GLY A C 1
ATOM 617 O O . GLY A 1 82 ? 10.217 6.178 -0.128 1.00 94.88 82 GLY A O 1
ATOM 618 N N . HIS A 1 83 ? 9.363 4.741 -1.612 1.00 96.12 83 HIS A N 1
ATOM 619 C CA . HIS A 1 83 ? 8.148 5.531 -1.864 1.00 96.12 83 HIS A CA 1
ATOM 620 C C . HIS A 1 83 ? 7.273 5.671 -0.611 1.00 96.12 83 HIS A C 1
ATOM 622 O O . HIS A 1 83 ? 6.793 6.763 -0.302 1.00 96.12 83 HIS A O 1
ATOM 628 N N . GLY A 1 84 ? 7.110 4.593 0.162 1.00 96.81 84 GLY A N 1
ATOM 629 C CA . GLY A 1 84 ? 6.195 4.542 1.311 1.00 96.81 84 GLY A CA 1
ATOM 630 C C . GLY A 1 84 ? 6.512 5.495 2.468 1.00 96.81 84 GLY A C 1
ATOM 631 O O . GLY A 1 84 ? 5.685 5.659 3.363 1.00 96.81 84 GLY A O 1
ATOM 632 N N . GLN A 1 85 ? 7.678 6.148 2.450 1.00 95.50 85 GLN A N 1
ATOM 633 C CA . GLN A 1 85 ? 8.046 7.173 3.433 1.00 95.50 85 GLN A CA 1
ATOM 634 C C . GLN A 1 85 ? 7.285 8.487 3.235 1.00 95.50 85 GLN A C 1
ATOM 636 O O . GLN A 1 85 ? 7.036 9.203 4.202 1.00 95.50 85 GLN A O 1
ATOM 641 N N . VAL A 1 86 ? 6.890 8.791 1.997 1.00 96.44 86 VAL A N 1
ATOM 642 C CA . VAL A 1 86 ? 6.185 10.033 1.638 1.00 96.44 86 VAL A CA 1
ATOM 643 C C . VAL A 1 86 ? 4.861 9.774 0.922 1.00 96.44 86 VAL A C 1
ATOM 645 O O . VAL A 1 86 ? 3.970 10.616 0.955 1.00 96.44 86 VAL A O 1
ATOM 648 N N . MET A 1 87 ? 4.704 8.603 0.304 1.00 96.81 87 MET A N 1
ATOM 649 C CA . MET A 1 87 ? 3.548 8.250 -0.513 1.00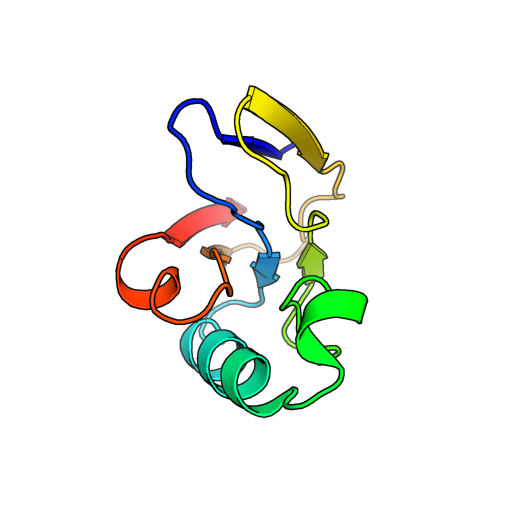 96.81 87 MET A CA 1
ATOM 650 C C . MET A 1 87 ? 2.607 7.310 0.246 1.00 96.81 87 MET A C 1
ATOM 652 O O . MET A 1 87 ? 2.583 6.092 0.046 1.00 96.81 87 MET A O 1
ATOM 656 N N . PHE A 1 88 ? 1.834 7.901 1.151 1.00 98.19 88 PHE A N 1
ATOM 657 C CA . PHE A 1 88 ? 0.807 7.221 1.929 1.00 98.19 88 PHE A CA 1
ATOM 658 C C . PHE A 1 88 ? -0.354 8.171 2.232 1.00 98.19 88 PHE A C 1
ATOM 660 O O . PHE A 1 88 ? -0.219 9.392 2.186 1.00 98.19 88 PHE A O 1
ATOM 667 N N . GLY A 1 89 ? -1.489 7.603 2.609 1.00 97.94 89 GLY A N 1
ATOM 668 C CA . GLY A 1 89 ? -2.618 8.339 3.158 1.00 97.94 89 GLY A CA 1
ATOM 6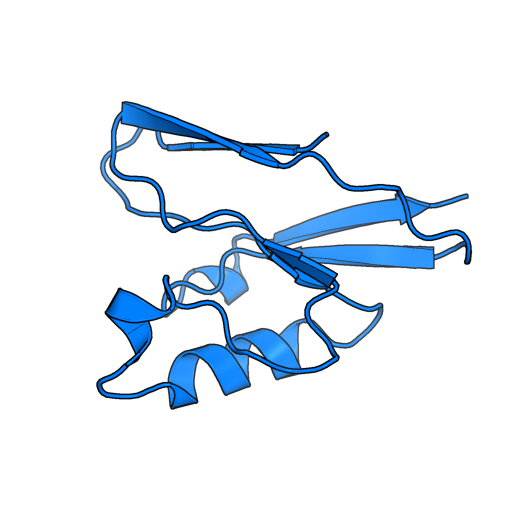69 C C . GLY A 1 89 ? -3.465 7.440 4.046 1.00 97.94 89 GLY A C 1
ATOM 670 O O . GLY A 1 89 ? -3.062 6.326 4.379 1.00 97.94 89 GLY A O 1
ATOM 671 N N . THR A 1 90 ? -4.640 7.924 4.442 1.00 97.75 90 THR A N 1
ATOM 672 C CA . THR A 1 90 ? -5.516 7.213 5.382 1.00 97.75 90 THR A CA 1
ATOM 673 C C . THR A 1 90 ? -6.913 7.045 4.803 1.00 97.75 90 THR A C 1
ATOM 675 O O . THR A 1 90 ? -7.577 8.026 4.469 1.00 97.75 90 THR A O 1
ATOM 678 N N . LEU A 1 91 ? -7.381 5.801 4.738 1.00 96.38 91 LEU A N 1
ATOM 679 C CA . LEU A 1 91 ? -8.786 5.447 4.592 1.00 96.38 91 LEU A CA 1
ATOM 680 C C . LEU A 1 91 ? -9.434 5.477 5.982 1.00 96.38 91 LEU A C 1
ATOM 682 O O . LEU A 1 91 ? -9.132 4.649 6.839 1.00 96.38 91 LEU A O 1
ATOM 686 N N . LYS A 1 92 ? -10.323 6.444 6.210 1.00 97.00 92 LYS A N 1
ATOM 687 C CA . LYS A 1 92 ? -11.075 6.557 7.464 1.00 97.00 92 LYS A CA 1
ATOM 688 C C . LYS A 1 92 ? -12.369 5.763 7.352 1.00 97.00 92 LYS A C 1
ATOM 690 O O . LYS A 1 92 ? -13.210 6.085 6.517 1.00 97.00 92 LYS A O 1
ATOM 695 N N . VAL A 1 93 ? -12.524 4.762 8.207 1.00 96.44 93 VAL A N 1
ATOM 696 C CA . VAL A 1 93 ? -13.763 3.994 8.370 1.00 96.44 93 VAL A CA 1
ATOM 697 C C . VAL A 1 93 ? -14.436 4.472 9.650 1.00 96.44 93 VAL A C 1
ATOM 699 O O . VAL A 1 93 ? -13.783 4.531 10.694 1.00 96.44 93 VAL A O 1
ATOM 702 N N . ARG A 1 94 ? -15.706 4.859 9.563 1.00 93.56 94 ARG A N 1
ATOM 703 C CA . ARG A 1 94 ? -16.495 5.450 10.649 1.00 93.56 94 ARG A CA 1
ATOM 704 C C . ARG A 1 94 ? -17.868 4.812 10.710 1.00 93.56 94 ARG A C 1
ATOM 706 O O . ARG A 1 94 ? -18.338 4.388 9.633 1.00 93.56 94 ARG A O 1
#

Secondary structure (DSSP, 8-state):
-EEEE--SS--B--EEE-TT-HHHHHHHHHT-GGGTTTTTT---STTEEEEPPPBPTT-EEEE--PPPSS-EEEEEE--STTGGGTSEEEEEE-